Protein AF-E4Z6U4-F1 (afdb_monomer)

Sequence (65 aa):
AYKGAEGDKTAVTSDEAVHVDYILYGGEELSVICRRELPSMPTPIPNEVVGSDHYSLSVEFKFKS

pLDDT: mean 77.4, std 19.38, range [35.12, 97.38]

Organism: Oikopleura dioica (NCBI:txid34765)

Structure (mmCIF, N/CA/C/O backbone):
data_AF-E4Z6U4-F1
#
_entry.id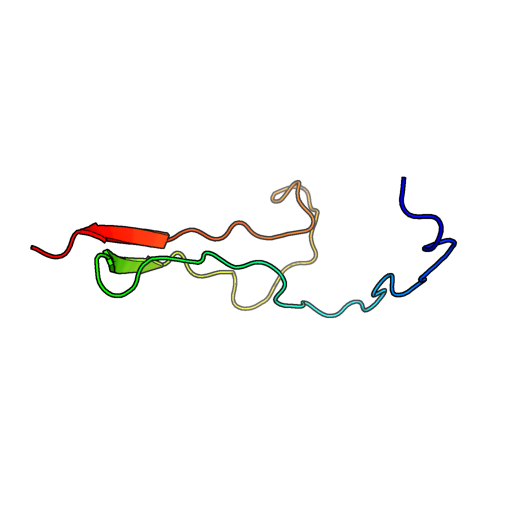   AF-E4Z6U4-F1
#
loop_
_atom_site.group_PDB
_atom_site.id
_atom_site.type_symbol
_atom_site.label_atom_id
_atom_site.label_alt_id
_atom_site.label_comp_id
_atom_site.label_asym_id
_atom_site.label_entity_id
_atom_site.label_seq_id
_atom_site.pdbx_PDB_ins_code
_atom_site.Cartn_x
_atom_site.Cartn_y
_atom_site.Cartn_z
_atom_site.occupancy
_atom_site.B_iso_or_equiv
_atom_site.auth_seq_id
_atom_site.auth_comp_id
_atom_site.auth_asym_id
_atom_site.auth_atom_id
_atom_site.pdbx_PDB_model_num
ATOM 1 N N . ALA A 1 1 ? 1.413 -34.358 -4.994 1.00 38.78 1 ALA A N 1
ATOM 2 C CA . ALA A 1 1 ? 1.630 -33.382 -6.079 1.00 38.78 1 ALA A CA 1
ATOM 3 C C . ALA A 1 1 ? 0.417 -33.417 -6.994 1.00 38.78 1 ALA A C 1
ATOM 5 O O . ALA A 1 1 ? 0.101 -34.481 -7.516 1.00 38.78 1 ALA A O 1
ATOM 6 N N . TYR A 1 2 ? -0.312 -32.307 -7.098 1.00 35.12 2 TYR A N 1
ATOM 7 C CA . TYR A 1 2 ? -1.456 -32.200 -8.000 1.00 35.12 2 TYR A CA 1
ATOM 8 C C . TYR A 1 2 ? -0.931 -32.148 -9.443 1.00 35.12 2 TYR A C 1
ATOM 10 O O . TYR A 1 2 ? -0.133 -31.277 -9.782 1.00 35.12 2 TYR A O 1
ATOM 18 N N . LYS A 1 3 ? -1.304 -33.144 -10.255 1.00 45.25 3 LYS A N 1
ATOM 19 C CA . LYS A 1 3 ? -0.997 -33.228 -11.688 1.00 45.25 3 LYS A CA 1
ATOM 20 C C . LYS A 1 3 ? -2.039 -32.402 -12.439 1.00 45.25 3 LYS A C 1
ATOM 22 O O . LYS A 1 3 ? -3.162 -32.866 -12.598 1.00 45.25 3 LYS A O 1
ATOM 27 N N . GLY A 1 4 ? -1.665 -31.211 -12.892 1.00 47.50 4 GLY A N 1
ATOM 28 C CA . GLY A 1 4 ? -2.509 -30.406 -13.773 1.00 47.50 4 GLY A CA 1
ATOM 29 C C . GLY A 1 4 ? -2.327 -28.913 -13.566 1.00 47.50 4 GLY A C 1
ATOM 30 O O . GLY A 1 4 ? -3.088 -28.312 -12.821 1.00 47.50 4 GLY A O 1
ATOM 31 N N . ALA A 1 5 ? -1.316 -28.350 -14.223 1.00 45.06 5 ALA A N 1
ATOM 32 C CA . ALA A 1 5 ? -1.298 -26.973 -14.722 1.00 45.06 5 ALA A CA 1
ATOM 33 C C . ALA A 1 5 ? -0.087 -26.832 -15.660 1.00 45.06 5 ALA A C 1
ATOM 35 O O . ALA A 1 5 ? 0.818 -26.028 -15.452 1.00 45.06 5 ALA A O 1
ATOM 36 N N . GLU A 1 6 ? -0.024 -27.705 -16.666 1.00 48.88 6 GLU A N 1
ATOM 37 C CA . GLU A 1 6 ? 0.872 -27.508 -17.797 1.00 48.88 6 GLU A CA 1
ATOM 38 C C . GLU A 1 6 ? 0.240 -26.400 -18.653 1.00 48.88 6 GLU A C 1
ATOM 40 O O . GLU A 1 6 ? -0.725 -26.631 -19.373 1.00 48.88 6 GLU A O 1
ATOM 45 N N . GLY A 1 7 ? 0.741 -25.172 -18.504 1.00 48.00 7 GLY A N 1
ATOM 46 C CA . GLY A 1 7 ? 0.564 -24.119 -19.502 1.00 48.00 7 GLY A CA 1
ATOM 47 C C . GLY A 1 7 ? -0.746 -23.331 -19.491 1.00 48.00 7 GLY A C 1
ATOM 48 O O . GLY A 1 7 ? -1.265 -23.059 -20.574 1.00 48.00 7 GLY A O 1
ATOM 49 N N . ASP A 1 8 ? -1.230 -22.872 -18.332 1.00 42.22 8 ASP A N 1
ATOM 50 C CA . ASP A 1 8 ? -2.186 -21.759 -18.352 1.00 42.22 8 ASP A CA 1
ATOM 51 C C .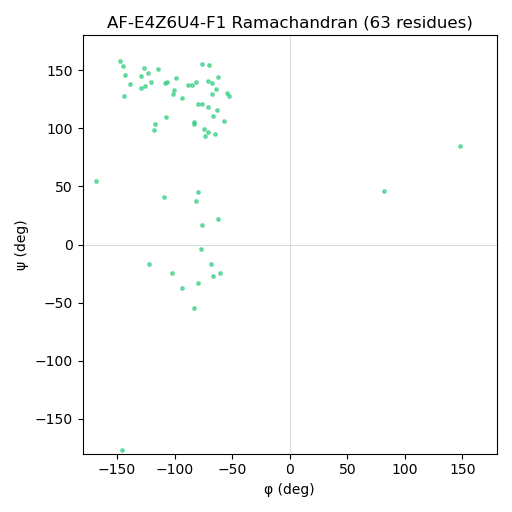 ASP A 1 8 ? -1.433 -20.460 -18.683 1.00 42.22 8 ASP A C 1
ATOM 53 O O . ASP A 1 8 ? -0.796 -19.827 -17.841 1.00 42.22 8 ASP A O 1
ATOM 57 N N . LYS A 1 9 ? -1.408 -20.120 -19.976 1.00 49.16 9 LYS A N 1
ATOM 58 C CA . LYS A 1 9 ? -0.791 -18.906 -20.524 1.00 49.16 9 LYS A CA 1
ATOM 59 C C . LYS A 1 9 ? -1.702 -17.692 -20.330 1.00 49.16 9 LYS A C 1
ATOM 61 O O . LYS A 1 9 ? -1.837 -16.877 -21.23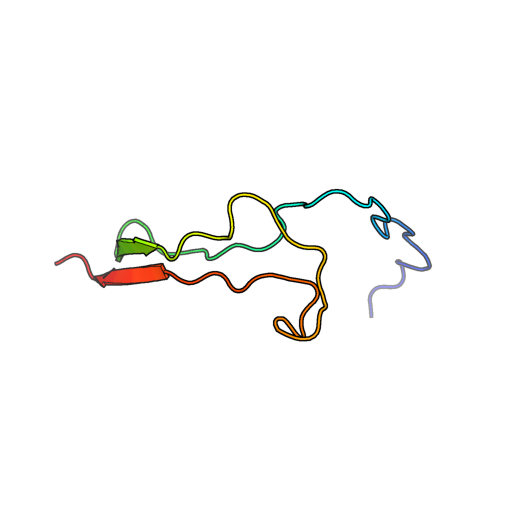6 1.00 49.16 9 LYS A O 1
ATOM 66 N N . THR A 1 10 ? -2.284 -17.516 -19.151 1.00 42.59 10 THR A N 1
ATOM 67 C CA . THR A 1 10 ? -2.871 -16.230 -18.743 1.00 42.59 10 THR A CA 1
ATOM 68 C C . THR A 1 10 ? -1.784 -15.293 -18.222 1.00 42.59 10 THR A C 1
ATOM 70 O O . THR A 1 10 ? -1.996 -14.565 -17.254 1.00 42.59 10 THR A O 1
ATOM 73 N N . ALA A 1 11 ? -0.593 -15.321 -18.830 1.00 46.91 11 ALA A N 1
ATOM 74 C CA . ALA A 1 11 ? 0.371 -14.252 -18.649 1.00 46.91 11 ALA A CA 1
ATOM 75 C C . ALA A 1 11 ? -0.274 -13.008 -19.263 1.00 46.91 11 ALA A C 1
ATOM 77 O O . ALA A 1 11 ? -0.287 -12.829 -20.483 1.00 46.91 11 ALA A O 1
ATOM 78 N N . VAL A 1 12 ? -0.915 -12.220 -18.404 1.00 47.31 12 VAL A N 1
ATOM 79 C CA . VAL A 1 12 ? -1.474 -10.919 -18.738 1.00 47.31 12 VAL A CA 1
ATOM 80 C C . VAL A 1 12 ? -0.310 -10.092 -19.281 1.00 47.31 12 VAL A C 1
ATOM 82 O O . VAL A 1 12 ? 0.610 -9.741 -18.554 1.00 47.31 12 VAL A O 1
ATOM 85 N N . THR A 1 13 ? -0.304 -9.887 -20.595 1.00 47.66 13 THR A N 1
ATOM 86 C CA . THR A 1 13 ? 0.707 -9.122 -21.344 1.00 47.66 13 THR A CA 1
ATOM 87 C C . THR A 1 13 ? 0.096 -7.810 -21.823 1.00 47.66 13 THR A C 1
ATOM 89 O O . THR A 1 13 ? 0.269 -7.405 -22.967 1.00 47.66 13 THR A O 1
ATOM 92 N N . SER A 1 14 ? -0.702 -7.170 -20.970 1.00 50.69 14 SER A N 1
ATOM 93 C CA . SER A 1 14 ? -1.262 -5.856 -21.260 1.00 50.69 14 SER A CA 1
ATOM 94 C C . SER A 1 14 ? -0.355 -4.786 -20.670 1.00 50.69 14 SER A C 1
ATOM 96 O O . SER A 1 14 ? -0.125 -4.791 -19.463 1.00 50.69 14 SER A O 1
ATOM 98 N N . ASP A 1 15 ? 0.075 -3.835 -21.500 1.00 55.66 15 ASP A N 1
ATOM 99 C CA . ASP A 1 15 ? 0.730 -2.564 -21.135 1.00 55.66 15 ASP A CA 1
ATOM 100 C C . ASP A 1 15 ? -0.169 -1.636 -20.275 1.00 55.66 15 ASP A C 1
ATOM 102 O O . ASP A 1 15 ? -0.010 -0.415 -20.249 1.00 55.66 15 ASP A O 1
ATOM 106 N N . GLU A 1 16 ? -1.167 -2.197 -19.594 1.00 59.72 16 GLU A N 1
ATOM 107 C CA . GLU A 1 16 ? -2.143 -1.492 -18.780 1.00 59.72 16 GLU A CA 1
ATOM 108 C C . GLU A 1 16 ? -1.745 -1.610 -17.310 1.00 59.72 16 GLU A C 1
ATOM 110 O O . GLU A 1 16 ? -1.440 -2.693 -16.813 1.00 59.72 16 GLU A O 1
ATOM 115 N N . ALA A 1 17 ? -1.760 -0.489 -16.590 1.00 64.88 17 ALA A N 1
ATOM 116 C CA . ALA A 1 17 ? -1.583 -0.506 -15.146 1.00 64.88 17 ALA A CA 1
ATOM 117 C C . ALA A 1 17 ? -2.791 -1.204 -14.497 1.00 64.88 17 ALA A C 1
ATOM 119 O O . ALA A 1 17 ? -3.903 -0.672 -14.503 1.00 64.88 17 ALA A O 1
ATOM 120 N N . VAL A 1 18 ? -2.574 -2.396 -13.936 1.00 70.62 18 VAL A N 1
ATOM 121 C CA . VAL A 1 18 ? -3.617 -3.196 -13.277 1.00 70.62 18 VAL A CA 1
ATOM 122 C C . VAL A 1 18 ? -3.437 -3.153 -11.758 1.00 70.62 18 VAL A C 1
ATOM 124 O O . VAL A 1 18 ? -2.325 -3.229 -11.243 1.00 70.62 18 VAL A O 1
ATOM 127 N N . HIS A 1 19 ? -4.545 -3.059 -11.021 1.00 75.06 19 HIS A N 1
ATOM 128 C CA . HIS A 1 19 ? -4.543 -3.196 -9.563 1.00 75.06 19 HIS A CA 1
ATOM 129 C C . HIS A 1 19 ? -4.579 -4.681 -9.192 1.00 75.06 19 HIS A C 1
ATOM 131 O O . HIS A 1 19 ? -5.624 -5.316 -9.323 1.00 75.06 19 HIS A O 1
ATOM 137 N N . VAL A 1 20 ? -3.447 -5.230 -8.750 1.00 85.12 20 VAL A N 1
ATOM 138 C CA . VAL A 1 20 ? -3.316 -6.663 -8.413 1.00 85.12 20 VAL A CA 1
ATOM 139 C C . VAL A 1 20 ? -2.873 -6.926 -6.972 1.00 85.12 20 VAL A C 1
ATOM 141 O O . VAL A 1 20 ? -3.086 -8.026 -6.465 1.00 85.12 20 VAL A O 1
ATOM 144 N N . ASP A 1 21 ? -2.327 -5.916 -6.291 1.00 88.69 21 ASP A N 1
ATOM 145 C CA . ASP A 1 21 ? -1.878 -6.020 -4.902 1.00 88.69 21 ASP A CA 1
ATOM 146 C C . ASP A 1 21 ? -2.917 -5.469 -3.921 1.00 88.69 21 ASP A C 1
ATOM 148 O O . ASP A 1 21 ? -3.559 -4.446 -4.171 1.00 88.69 21 ASP A O 1
ATOM 152 N N . TYR A 1 22 ? -3.046 -6.121 -2.760 1.00 90.88 22 TYR A N 1
ATOM 153 C CA . TYR A 1 22 ? -4.000 -5.744 -1.716 1.00 90.88 22 TYR A CA 1
ATOM 154 C C . TYR A 1 22 ? -3.419 -5.949 -0.312 1.00 90.88 22 TYR A C 1
ATOM 156 O O . TYR A 1 22 ? -2.708 -6.918 -0.054 1.00 90.88 22 TYR A O 1
ATOM 164 N N . ILE A 1 23 ? -3.793 -5.070 0.626 1.00 93.75 23 ILE A N 1
ATOM 165 C CA . ILE A 1 23 ? -3.575 -5.261 2.069 1.00 93.75 23 ILE A CA 1
ATOM 166 C C . ILE A 1 23 ? -4.933 -5.560 2.711 1.00 93.75 23 ILE A C 1
ATOM 168 O O . ILE A 1 23 ? -5.787 -4.678 2.810 1.00 93.75 23 ILE A O 1
ATOM 172 N N . LEU A 1 24 ? -5.131 -6.806 3.146 1.00 94.69 24 LEU A N 1
ATOM 173 C CA . LEU A 1 24 ? -6.326 -7.234 3.876 1.00 94.69 24 LEU A CA 1
ATOM 174 C C . LEU A 1 24 ? -6.127 -7.008 5.380 1.00 94.69 24 LEU A C 1
ATOM 176 O O . LEU A 1 24 ? -5.059 -7.305 5.912 1.00 94.69 24 LEU A O 1
ATOM 180 N N . TYR A 1 25 ? -7.147 -6.496 6.071 1.00 94.62 25 TYR A N 1
ATOM 181 C CA . TYR A 1 25 ? -7.082 -6.211 7.506 1.00 94.62 25 TYR A CA 1
ATOM 182 C C . TYR A 1 25 ? -8.423 -6.467 8.209 1.00 94.62 25 TYR A C 1
ATOM 184 O O . TYR A 1 25 ? -9.485 -6.381 7.589 1.00 94.62 25 TYR A O 1
ATOM 192 N N . GLY A 1 26 ? -8.367 -6.773 9.510 1.00 96.12 26 GLY A N 1
ATOM 193 C CA . GLY A 1 26 ? -9.540 -6.964 10.369 1.00 96.12 26 GLY A CA 1
ATOM 194 C C . GLY A 1 26 ? -10.247 -5.639 10.628 1.00 96.12 26 GLY A C 1
ATOM 195 O O . GLY A 1 26 ? -9.818 -4.841 11.459 1.00 96.12 26 GLY A O 1
ATOM 196 N N . GLY A 1 27 ? -11.299 -5.359 9.858 1.00 92.75 27 GLY A N 1
ATOM 197 C CA . GLY A 1 27 ? -12.024 -4.092 9.934 1.00 92.75 27 GLY A CA 1
ATOM 198 C C . GLY A 1 27 ? -12.797 -3.897 11.238 1.00 92.75 27 GLY A C 1
ATOM 199 O O . GLY A 1 27 ? -13.173 -2.767 11.539 1.00 92.75 27 GLY A O 1
ATOM 200 N N . GLU A 1 28 ? -13.034 -4.951 12.018 1.00 96.00 28 GLU A N 1
ATOM 201 C CA . GLU A 1 28 ? -13.693 -4.870 13.326 1.00 96.00 28 GLU A CA 1
ATOM 202 C C . GLU A 1 28 ? -12.722 -4.401 14.415 1.00 96.00 28 GLU A C 1
A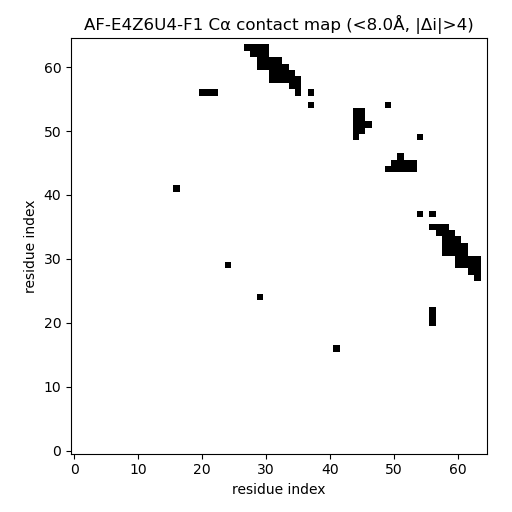TOM 204 O O . GLU A 1 28 ? -13.117 -3.629 15.285 1.00 96.00 28 GLU A O 1
ATOM 209 N N . GLU A 1 29 ? -11.442 -4.758 14.300 1.00 96.38 29 GLU A N 1
ATOM 210 C CA . GLU A 1 29 ? -10.392 -4.490 15.284 1.00 96.38 29 GLU A CA 1
ATOM 211 C C . GLU A 1 29 ? -9.486 -3.317 14.902 1.00 96.38 29 GLU A C 1
ATOM 213 O O . GLU A 1 29 ? -8.876 -2.701 15.775 1.00 96.38 29 GLU A O 1
ATOM 218 N N . LEU A 1 30 ? -9.378 -2.987 13.613 1.00 97.12 30 LEU A N 1
ATOM 219 C CA . LEU A 1 30 ? -8.452 -1.977 13.103 1.00 97.12 30 LEU A CA 1
ATOM 220 C C . LEU A 1 30 ? -9.178 -0.833 12.387 1.00 97.12 30 LEU A C 1
ATOM 222 O O . LEU A 1 30 ? -10.115 -1.022 11.609 1.00 97.12 30 LEU A O 1
ATOM 226 N N . SER A 1 31 ? -8.686 0.380 12.620 1.00 96.38 31 SER A N 1
ATOM 227 C CA . SER A 1 31 ? -9.029 1.590 11.873 1.00 96.38 31 SER A CA 1
ATOM 228 C C . SER A 1 31 ? -7.850 2.010 11.005 1.00 96.38 31 SER A C 1
ATOM 230 O O . SER A 1 31 ? -6.709 1.993 11.464 1.00 96.38 31 SER A O 1
ATOM 232 N N . VAL A 1 32 ? -8.119 2.431 9.769 1.00 95.94 32 VAL A N 1
ATOM 233 C CA . VAL A 1 32 ? -7.095 3.030 8.902 1.00 95.94 32 VAL A CA 1
ATOM 234 C C . VAL A 1 32 ? -6.888 4.485 9.309 1.00 95.94 32 VAL A C 1
ATOM 236 O O . VAL A 1 32 ? -7.836 5.266 9.268 1.00 95.94 32 VAL A O 1
ATOM 239 N N . ILE A 1 33 ? -5.660 4.840 9.692 1.00 96.75 33 ILE A N 1
ATOM 240 C CA . ILE A 1 33 ? -5.274 6.221 10.008 1.00 96.75 33 ILE A CA 1
ATOM 241 C C . ILE A 1 33 ? -4.938 6.965 8.720 1.00 96.75 33 ILE A C 1
ATOM 243 O O . ILE A 1 33 ? -5.504 8.018 8.435 1.00 96.75 33 ILE A O 1
ATOM 247 N N . CYS A 1 34 ? -4.015 6.409 7.937 1.00 94.88 34 CYS A N 1
ATOM 248 C CA . CYS A 1 34 ? -3.554 7.015 6.701 1.00 94.88 34 CYS A CA 1
ATOM 249 C C . CYS A 1 34 ? -3.183 5.948 5.664 1.00 94.88 34 CYS A C 1
ATOM 251 O O . CYS A 1 34 ? -2.927 4.785 5.989 1.00 94.88 34 CYS A O 1
ATOM 253 N N . ARG A 1 35 ? -3.186 6.354 4.394 1.00 94.75 35 ARG A N 1
ATOM 254 C CA . ARG A 1 35 ? -2.746 5.549 3.252 1.00 94.75 35 ARG A CA 1
ATOM 255 C C . ARG A 1 35 ? -1.760 6.390 2.461 1.00 94.75 35 ARG A C 1
ATOM 257 O O . ARG A 1 35 ? -2.030 7.565 2.221 1.00 94.75 35 ARG A O 1
ATOM 264 N N . ARG A 1 36 ? -0.638 5.803 2.053 1.00 92.19 36 ARG A N 1
ATOM 265 C CA . ARG A 1 36 ? 0.256 6.463 1.102 1.00 92.19 36 ARG A CA 1
ATOM 266 C C . ARG A 1 36 ? -0.364 6.352 -0.284 1.00 92.19 36 ARG A C 1
ATOM 268 O O . ARG A 1 36 ? -0.612 5.244 -0.755 1.00 92.19 36 ARG A O 1
ATOM 275 N N . GLU A 1 37 ? -0.621 7.491 -0.911 1.00 88.00 37 GLU A N 1
ATOM 276 C CA . GLU A 1 37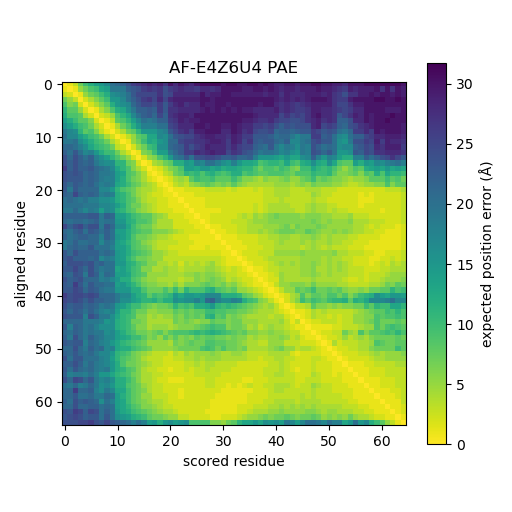 ? -1.139 7.519 -2.275 1.00 88.00 37 GLU A CA 1
ATOM 277 C C . GLU A 1 37 ? -0.086 7.003 -3.259 1.00 88.00 37 GLU A C 1
ATOM 279 O O . GLU A 1 37 ? 1.109 7.301 -3.142 1.00 88.00 37 GLU A O 1
ATOM 284 N N . LEU A 1 38 ? -0.550 6.211 -4.225 1.00 86.12 38 LEU A N 1
ATOM 285 C CA . LEU A 1 38 ? 0.246 5.851 -5.388 1.00 86.12 38 LEU A CA 1
ATOM 286 C C . LEU A 1 38 ? 0.300 7.038 -6.365 1.00 86.12 38 LEU A C 1
ATOM 288 O O . LEU A 1 38 ? -0.603 7.879 -6.354 1.00 86.12 38 LEU A O 1
ATOM 292 N N . PRO A 1 39 ? 1.332 7.125 -7.222 1.00 79.75 39 PRO A N 1
ATOM 293 C CA . PRO A 1 39 ? 1.386 8.138 -8.270 1.00 79.75 39 PRO A CA 1
ATOM 294 C C . PRO A 1 39 ? 0.125 8.102 -9.146 1.00 79.75 39 PRO A C 1
ATOM 296 O O . PRO A 1 39 ? -0.265 7.044 -9.632 1.00 79.75 39 PRO A O 1
ATOM 299 N N . SER A 1 40 ? -0.503 9.260 -9.365 1.00 68.12 40 SER A N 1
ATOM 300 C CA . SER A 1 40 ? -1.751 9.380 -10.142 1.00 68.12 40 SER A CA 1
ATOM 301 C C . SER A 1 40 ? -1.580 9.059 -11.629 1.00 68.12 40 SER A C 1
ATOM 303 O O . SER A 1 40 ? -2.523 8.620 -12.281 1.00 68.12 40 SER A O 1
ATOM 305 N N . MET A 1 41 ? -0.373 9.268 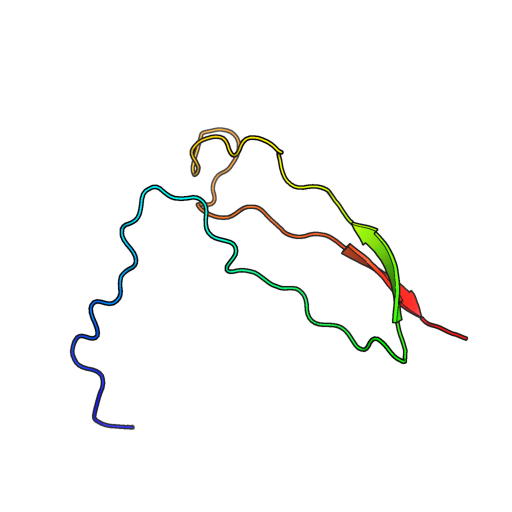-12.152 1.00 67.94 41 MET A N 1
ATOM 306 C CA . MET A 1 41 ? 0.062 8.841 -13.476 1.00 67.94 41 MET 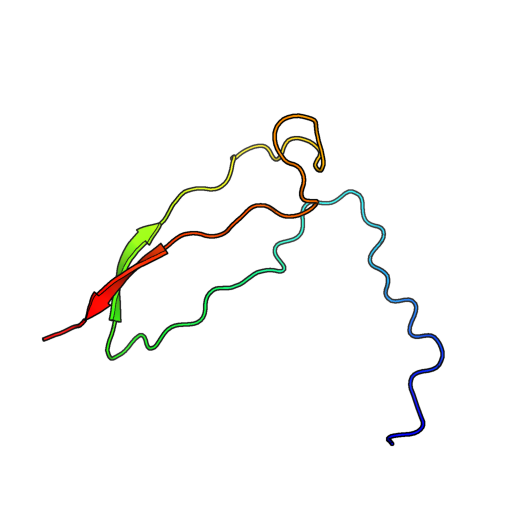A CA 1
ATOM 307 C C . MET A 1 41 ? 1.206 7.851 -13.259 1.00 67.94 41 MET A C 1
ATOM 309 O O . MET A 1 41 ? 2.303 8.295 -12.901 1.00 67.94 41 MET A O 1
ATOM 313 N N . PRO A 1 42 ? 0.978 6.535 -13.403 1.00 65.38 42 PRO A N 1
ATOM 314 C CA . PRO A 1 42 ? 2.041 5.564 -13.225 1.00 65.38 42 PRO A CA 1
ATOM 315 C C . PRO A 1 42 ? 3.104 5.815 -14.294 1.00 65.38 42 PRO A C 1
ATOM 317 O O . PRO A 1 42 ? 2.850 5.722 -15.496 1.00 65.38 42 PRO A O 1
ATOM 320 N N . THR A 1 43 ? 4.302 6.195 -13.859 1.00 71.75 43 THR A N 1
ATOM 321 C CA . THR A 1 43 ? 5.481 6.134 -14.718 1.00 71.75 43 THR A CA 1
ATOM 322 C C . THR A 1 43 ? 5.715 4.674 -15.095 1.00 71.75 43 THR A C 1
ATOM 324 O O . THR A 1 43 ? 5.512 3.805 -14.249 1.00 71.75 43 THR A O 1
ATOM 327 N N . PRO A 1 44 ? 6.178 4.371 -16.317 1.00 79.25 44 PRO A N 1
ATOM 328 C CA . PRO A 1 44 ? 6.612 3.020 -16.638 1.00 79.25 44 PRO A CA 1
ATOM 329 C C . PRO A 1 44 ? 7.639 2.534 -15.605 1.00 79.25 44 PRO A C 1
ATOM 331 O O . PRO A 1 44 ? 8.615 3.234 -15.307 1.00 79.25 44 PRO A O 1
ATOM 334 N N . IL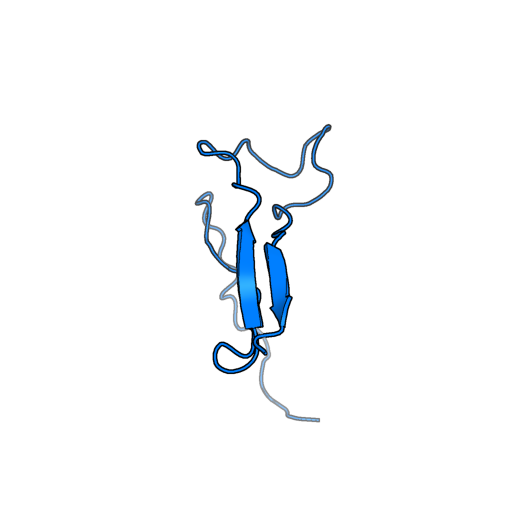E A 1 45 ? 7.379 1.363 -15.030 1.00 80.81 45 ILE A N 1
ATOM 335 C CA . ILE A 1 45 ? 8.229 0.679 -14.054 1.00 80.81 45 ILE A CA 1
ATOM 336 C C . ILE A 1 45 ? 8.511 -0.752 -14.546 1.00 80.81 45 ILE A C 1
ATOM 338 O O . ILE A 1 45 ? 7.689 -1.297 -15.283 1.00 80.81 45 ILE A O 1
ATOM 342 N N . PRO A 1 46 ? 9.652 -1.363 -14.179 1.00 85.00 46 PRO A N 1
ATOM 343 C CA . PRO A 1 46 ? 10.728 -0.803 -13.358 1.00 85.00 46 PRO A CA 1
ATOM 344 C C . PRO A 1 46 ? 11.521 0.295 -14.091 1.00 85.00 46 PRO A C 1
ATOM 346 O O . PRO A 1 46 ? 11.588 0.330 -15.317 1.00 85.00 46 PRO A O 1
ATOM 349 N N . ASN A 1 47 ? 12.126 1.211 -13.336 1.00 82.56 47 ASN A N 1
ATOM 350 C CA . ASN A 1 47 ? 13.000 2.277 -13.837 1.00 82.56 47 ASN A CA 1
ATOM 351 C C . ASN A 1 47 ? 14.136 2.576 -12.834 1.00 82.56 47 ASN A C 1
ATOM 353 O O . ASN A 1 47 ? 14.254 1.911 -11.809 1.00 82.56 47 ASN A O 1
ATOM 357 N N . GLU A 1 48 ? 14.981 3.577 -13.110 1.00 85.44 48 GLU A N 1
ATOM 358 C CA . GLU A 1 48 ? 16.144 3.914 -12.262 1.00 85.44 48 GLU A CA 1
ATOM 359 C C . GLU A 1 48 ? 15.779 4.310 -10.820 1.00 85.44 48 GLU A C 1
ATOM 361 O O . GLU A 1 48 ? 16.597 4.176 -9.912 1.00 85.44 48 GLU A O 1
ATOM 366 N N . VAL A 1 49 ? 14.554 4.793 -10.602 1.00 84.12 49 VAL A N 1
ATOM 367 C CA . VAL A 1 49 ? 14.047 5.195 -9.283 1.00 84.12 49 VAL A CA 1
ATOM 368 C C . VAL A 1 49 ? 13.301 4.043 -8.608 1.00 84.12 49 VAL A C 1
ATOM 370 O O . VAL A 1 49 ? 13.385 3.873 -7.392 1.00 84.12 49 VAL A O 1
ATOM 373 N N . VAL A 1 50 ? 12.564 3.249 -9.387 1.00 82.44 50 VAL A N 1
ATOM 374 C CA . VAL A 1 50 ? 11.717 2.153 -8.908 1.00 82.44 50 VAL A CA 1
ATOM 375 C C . VAL A 1 50 ? 12.228 0.836 -9.482 1.00 82.44 50 VAL A C 1
ATOM 377 O O . VAL A 1 50 ? 11.906 0.471 -10.607 1.00 82.44 50 VAL A O 1
ATOM 380 N N . GLY A 1 51 ? 12.998 0.092 -8.690 1.00 84.69 51 GLY A N 1
ATOM 381 C CA . GLY A 1 51 ? 13.581 -1.197 -9.094 1.00 84.69 51 GLY A CA 1
ATOM 382 C C . GLY A 1 51 ? 12.607 -2.385 -9.107 1.00 84.69 51 GLY A C 1
ATOM 383 O O . GLY A 1 51 ? 13.054 -3.526 -9.077 1.00 84.69 51 GLY A O 1
ATOM 384 N N . SER A 1 52 ? 11.301 -2.123 -9.092 1.00 85.88 52 SER A N 1
ATOM 385 C CA . SER A 1 52 ? 10.211 -3.101 -9.028 1.00 85.88 52 SER A CA 1
ATOM 386 C C . SER A 1 52 ? 9.213 -2.795 -10.141 1.00 85.88 52 SER A C 1
ATOM 388 O O . SER A 1 52 ? 9.000 -1.630 -10.462 1.00 85.88 52 SER A O 1
ATOM 390 N N . ASP A 1 53 ? 8.602 -3.821 -10.721 1.00 83.88 53 ASP A N 1
ATOM 391 C CA . ASP A 1 53 ? 7.491 -3.715 -11.676 1.00 83.88 53 ASP A CA 1
ATOM 392 C C . ASP A 1 53 ? 6.144 -3.416 -10.991 1.00 83.88 53 ASP A C 1
ATOM 394 O O . ASP A 1 53 ? 5.142 -3.173 -11.658 1.00 83.88 53 ASP A O 1
ATOM 398 N N . HIS A 1 54 ? 6.127 -3.377 -9.654 1.00 85.88 54 HIS A N 1
ATOM 399 C CA . HIS A 1 54 ? 4.980 -3.006 -8.826 1.00 85.88 54 HIS A CA 1
ATOM 400 C C . HIS A 1 54 ? 5.305 -1.827 -7.896 1.00 85.88 54 HIS A C 1
ATOM 402 O O . HIS A 1 54 ? 6.424 -1.708 -7.379 1.00 85.88 54 HIS A O 1
ATOM 408 N N . TYR A 1 55 ? 4.301 -0.992 -7.607 1.00 86.69 55 TYR A N 1
ATOM 409 C CA . TYR A 1 55 ? 4.393 0.037 -6.569 1.00 86.69 55 TYR A CA 1
ATOM 410 C C . TYR A 1 55 ? 4.053 -0.529 -5.188 1.00 86.69 55 TYR A C 1
ATOM 412 O O . TYR A 1 55 ? 3.064 -1.235 -5.011 1.00 86.69 55 TYR A O 1
ATOM 420 N N . SER A 1 56 ? 4.827 -0.153 -4.170 1.00 88.94 56 SER A N 1
ATOM 421 C CA . SER A 1 56 ? 4.550 -0.561 -2.791 1.00 88.94 56 SER A CA 1
ATOM 422 C C . SER A 1 56 ? 3.271 0.072 -2.239 1.00 88.94 56 SER A C 1
ATOM 424 O O . SER A 1 56 ? 3.117 1.294 -2.238 1.00 88.94 56 SER A O 1
ATOM 426 N N . LEU A 1 57 ? 2.401 -0.761 -1.669 1.00 92.56 57 LEU A N 1
ATOM 427 C CA . LEU A 1 57 ? 1.269 -0.313 -0.862 1.00 92.56 57 LEU A CA 1
ATOM 428 C C . LEU A 1 57 ? 1.731 -0.003 0.567 1.00 92.56 57 LEU A C 1
ATOM 430 O O . LEU A 1 57 ? 2.548 -0.721 1.143 1.00 92.56 57 LEU A O 1
ATOM 434 N N . SER A 1 58 ? 1.218 1.070 1.167 1.00 94.56 58 SER A N 1
ATOM 435 C CA . SER A 1 58 ? 1.523 1.421 2.559 1.00 94.56 58 SER A CA 1
ATOM 436 C C . SER A 1 58 ? 0.303 2.017 3.248 1.00 94.56 58 SER A C 1
ATOM 438 O O . SER A 1 58 ? -0.311 2.962 2.747 1.00 94.56 58 SER A O 1
ATOM 440 N N . VAL A 1 59 ? -0.041 1.454 4.405 1.00 96.31 59 VAL A N 1
ATOM 441 C CA . VAL A 1 59 ? -1.207 1.828 5.210 1.00 96.31 59 VAL A CA 1
ATOM 442 C C . VAL A 1 59 ? -0.806 1.830 6.679 1.00 96.31 59 VAL A C 1
ATOM 444 O O . VAL A 1 59 ? -0.103 0.928 7.131 1.00 96.31 59 VAL A O 1
ATOM 447 N N . GLU A 1 60 ? -1.267 2.830 7.422 1.00 97.31 60 GLU A N 1
ATOM 448 C CA . GLU A 1 60 ? -1.128 2.890 8.874 1.00 97.31 60 GLU A CA 1
ATOM 449 C C . GLU A 1 60 ? -2.447 2.493 9.540 1.00 97.31 60 GLU A C 1
ATOM 451 O O . GLU A 1 60 ? -3.512 3.031 9.213 1.00 97.31 60 GLU A O 1
ATOM 456 N N . PHE A 1 61 ? -2.373 1.563 10.491 1.00 97.06 61 PHE A N 1
ATOM 457 C CA . PHE A 1 61 ? -3.523 1.072 11.244 1.00 97.06 61 PHE A CA 1
ATOM 458 C C . PHE A 1 61 ? -3.432 1.451 12.720 1.00 97.06 61 PHE A C 1
ATOM 460 O O . PHE A 1 61 ? -2.349 1.527 13.297 1.00 97.06 61 PHE A O 1
ATOM 467 N N . LYS A 1 62 ? -4.595 1.600 13.354 1.00 97.38 62 LYS A N 1
ATOM 468 C CA . LYS A 1 62 ? -4.749 1.723 14.806 1.00 97.38 62 LYS A CA 1
ATOM 469 C C . LYS A 1 62 ? -5.737 0.685 15.315 1.00 97.38 62 LYS A C 1
ATOM 471 O O . LYS A 1 62 ? -6.813 0.551 14.737 1.00 97.38 62 LYS A O 1
ATOM 476 N N . PHE A 1 63 ? -5.416 0.023 16.423 1.00 97.25 63 PHE A N 1
ATOM 477 C CA . PHE A 1 63 ? -6.383 -0.817 17.129 1.00 97.25 63 PHE A CA 1
ATOM 478 C C . PHE A 1 63 ? -7.542 0.016 17.676 1.00 97.25 63 PHE A C 1
ATOM 480 O O . PHE A 1 63 ? -7.348 1.075 18.282 1.00 97.25 63 PHE A O 1
ATOM 487 N N . LYS A 1 64 ? -8.755 -0.474 17.450 1.00 93.50 64 LYS A N 1
ATOM 488 C CA . LYS A 1 64 ? -9.967 0.020 18.089 1.00 93.50 64 LYS A CA 1
ATOM 489 C C . LYS A 1 64 ? -9.942 -0.401 19.559 1.00 93.50 64 LYS A C 1
ATOM 491 O O . LYS A 1 64 ? -9.427 -1.465 19.895 1.00 93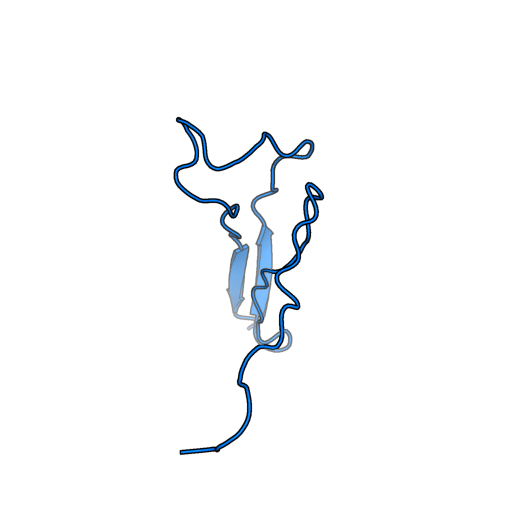.50 64 LYS A O 1
ATOM 496 N N . SER A 1 65 ? -10.387 0.508 20.421 1.00 84.12 65 SER A N 1
ATOM 497 C CA . SER A 1 65 ? -10.452 0.315 21.876 1.00 84.12 65 SER A CA 1
ATOM 498 C C . SER A 1 65 ? -11.703 -0.446 22.279 1.00 84.12 65 SER A C 1
ATOM 500 O O . SER A 1 65 ? -12.721 -0.279 21.571 1.00 84.12 65 SER A O 1
#

Solvent-accessible surface area (backbone atoms only — not comparable to full-atom values): 4838 Å² total; per-residue (Å²): 132,89,88,81,77,89,74,81,76,77,71,82,83,64,99,60,94,71,94,82,82,83,88,87,76,61,70,89,50,40,41,78,76,49,67,64,81,72,71,94,68,76,70,82,56,54,42,100,88,40,91,41,78,67,83,85,83,50,73,44,75,41,77,62,130

Mean predicted aligned error: 10.96 Å

Secondary structure (DSSP, 8-state):
-----S--------SS----------TTTEEEEEEPPPPSS---SS-SS--SSSPPP-EEEEE--

Radius of gyration: 17.31 Å; Cα contacts (8 Å, |Δi|>4): 46; chains: 1; bounding box: 30×43×43 Å

InterPro domains:
  IPR036691 Endonuclease/exonuclease/phosphatase superfamily [G3DSA:3.60.10.10] (1-65)

Foldseek 3Di:
DDPDDDDPPPPPPDPDDDDDDDDDDDPVFKDWPDWDDDPPDDDQDDDPVHPDNDDDTDTDIDTDD